Protein AF-A0A920T630-F1 (afdb_monomer_lite)

Structure (mmCIF, N/CA/C/O backbone):
data_AF-A0A920T630-F1
#
_entry.id   AF-A0A920T630-F1
#
loop_
_atom_site.group_PDB
_atom_site.id
_atom_site.type_symbol
_atom_site.label_atom_id
_atom_site.label_alt_id
_atom_site.label_comp_id
_atom_site.label_asym_id
_atom_site.label_entity_id
_atom_site.label_seq_id
_atom_site.pdbx_PDB_ins_code
_atom_site.Cartn_x
_atom_site.Cartn_y
_atom_site.Cartn_z
_atom_site.occupancy
_atom_site.B_iso_or_equiv
_atom_site.auth_seq_id
_atom_site.auth_comp_id
_atom_site.auth_asym_id
_atom_site.auth_atom_id
_atom_site.pdbx_PDB_model_num
ATOM 1 N N . MET A 1 1 ? 30.932 -8.079 -2.145 1.00 55.91 1 MET A N 1
ATOM 2 C CA . MET A 1 1 ? 29.618 -7.408 -2.141 1.00 55.91 1 MET A CA 1
ATOM 3 C C . MET A 1 1 ? 29.187 -7.296 -3.590 1.00 55.91 1 MET A C 1
ATOM 5 O O . MET A 1 1 ? 29.857 -6.600 -4.337 1.00 55.91 1 MET A O 1
ATOM 9 N N . ILE A 1 2 ? 28.181 -8.063 -4.007 1.00 60.00 2 ILE A N 1
ATOM 10 C CA . ILE A 1 2 ? 27.564 -7.893 -5.328 1.00 60.00 2 ILE A CA 1
ATOM 11 C C . ILE A 1 2 ?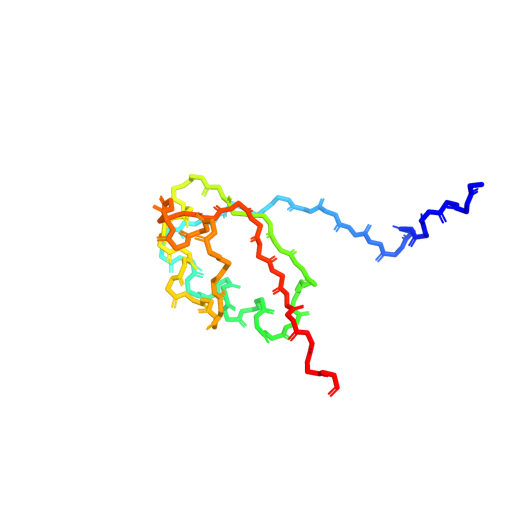 26.575 -6.729 -5.167 1.00 60.00 2 ILE A C 1
ATOM 13 O O . ILE A 1 2 ? 25.770 -6.792 -4.235 1.00 60.00 2 ILE A O 1
ATOM 17 N N . PRO A 1 3 ? 26.669 -5.6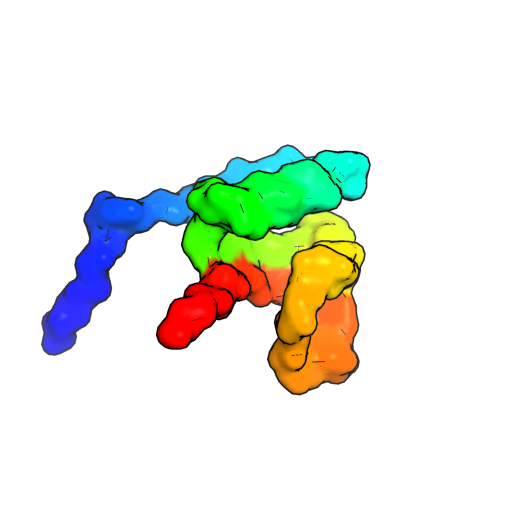45 -5.953 1.00 66.56 3 PRO A N 1
ATOM 18 C CA . PRO A 1 3 ? 25.666 -4.590 -5.905 1.00 66.56 3 PRO A CA 1
ATOM 19 C C . PRO A 1 3 ? 24.316 -5.159 -6.355 1.00 66.56 3 PRO A C 1
ATOM 21 O O . PRO A 1 3 ? 24.252 -5.933 -7.308 1.00 66.56 3 PRO A O 1
ATOM 24 N N . PHE A 1 4 ? 23.245 -4.799 -5.651 1.00 73.00 4 PHE A N 1
ATOM 25 C CA . PHE A 1 4 ? 21.893 -5.080 -6.122 1.00 73.00 4 PHE A CA 1
ATOM 26 C C . PHE A 1 4 ? 21.680 -4.304 -7.423 1.00 73.00 4 PHE A C 1
ATOM 28 O O . PHE A 1 4 ? 21.882 -3.089 -7.448 1.00 73.00 4 PHE A O 1
ATOM 35 N N . ASN A 1 5 ? 21.337 -5.005 -8.503 1.00 74.88 5 ASN A N 1
ATOM 36 C CA . ASN A 1 5 ? 21.086 -4.367 -9.787 1.00 74.88 5 ASN A CA 1
ATOM 37 C C . ASN A 1 5 ? 19.682 -3.750 -9.767 1.00 74.88 5 ASN A C 1
ATOM 39 O O . ASN A 1 5 ? 18.699 -4.469 -9.911 1.00 74.88 5 ASN A O 1
ATOM 43 N N . LEU A 1 6 ? 19.607 -2.442 -9.518 1.00 81.81 6 LEU A N 1
ATOM 44 C CA . LEU A 1 6 ? 18.361 -1.665 -9.425 1.00 81.81 6 LEU A CA 1
ATOM 45 C C . LEU A 1 6 ? 18.196 -0.697 -10.608 1.00 81.81 6 LEU A C 1
ATOM 47 O O . LEU A 1 6 ? 17.397 0.229 -10.531 1.00 81.81 6 LEU A O 1
ATOM 51 N N . GLU A 1 7 ? 18.981 -0.869 -11.676 1.00 83.88 7 GLU A N 1
ATOM 52 C CA . GLU A 1 7 ? 18.988 0.036 -12.836 1.00 83.88 7 GLU A CA 1
ATOM 53 C C . GLU A 1 7 ? 17.618 0.119 -13.532 1.00 83.88 7 GLU A C 1
ATOM 55 O O . GLU A 1 7 ? 17.278 1.170 -14.069 1.00 83.88 7 GLU A O 1
ATOM 60 N N . ASP A 1 8 ? 16.809 -0.941 -13.427 1.00 86.81 8 ASP A N 1
ATOM 61 C CA . ASP A 1 8 ? 15.459 -1.036 -13.995 1.00 86.81 8 ASP A CA 1
ATOM 62 C C . ASP A 1 8 ? 14.339 -0.816 -12.954 1.00 86.81 8 ASP A C 1
ATOM 64 O O . ASP A 1 8 ? 13.190 -1.182 -13.189 1.00 86.81 8 ASP A O 1
ATOM 68 N N . CYS A 1 9 ? 14.646 -0.232 -11.788 1.00 88.06 9 CYS A N 1
ATOM 69 C CA . CYS A 1 9 ? 13.656 0.059 -10.747 1.00 88.06 9 CYS A CA 1
ATOM 70 C C . CYS A 1 9 ? 13.449 1.568 -10.569 1.00 88.06 9 CYS A C 1
ATOM 72 O O . CYS A 1 9 ? 14.407 2.333 -10.441 1.00 88.06 9 CYS A O 1
ATOM 74 N N . THR A 1 10 ? 12.192 1.997 -10.454 1.00 91.75 10 THR A N 1
ATOM 75 C CA . THR A 1 10 ? 11.833 3.367 -10.064 1.00 91.75 10 THR A CA 1
ATOM 76 C C . THR A 1 10 ? 11.098 3.377 -8.726 1.00 91.75 10 THR A C 1
ATOM 78 O O . THR A 1 10 ? 10.491 2.392 -8.310 1.00 91.75 10 THR A O 1
ATOM 81 N N . TYR A 1 11 ? 11.186 4.502 -8.013 1.00 92.12 11 TYR A N 1
ATOM 82 C CA . TYR A 1 11 ? 10.406 4.745 -6.802 1.00 92.12 11 TYR A CA 1
ATOM 83 C C . TYR A 1 11 ? 9.736 6.108 -6.916 1.00 92.12 11 TYR A C 1
ATOM 85 O O . TYR A 1 11 ? 10.409 7.139 -6.993 1.00 92.12 11 TYR A O 1
ATOM 93 N N . GLU A 1 12 ? 8.408 6.112 -6.912 1.00 93.25 12 GLU A N 1
ATOM 94 C CA . GLU A 1 12 ? 7.604 7.294 -7.204 1.00 93.25 12 GLU A CA 1
ATOM 95 C C . GLU A 1 12 ? 6.621 7.593 -6.072 1.00 93.25 12 GLU A C 1
ATOM 97 O O . GLU A 1 12 ? 6.148 6.701 -5.364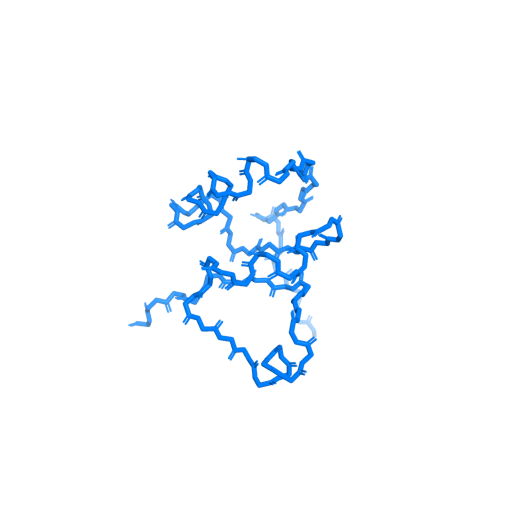 1.00 93.25 12 GLU A O 1
ATOM 102 N N . LYS A 1 13 ? 6.311 8.880 -5.887 1.00 95.06 13 LYS A N 1
ATOM 103 C CA . LYS A 1 13 ? 5.292 9.323 -4.935 1.00 95.06 13 LYS A CA 1
ATOM 104 C C . LYS A 1 13 ? 3.982 9.551 -5.678 1.00 95.06 13 LYS A C 1
ATOM 106 O O . LYS A 1 13 ? 3.912 10.436 -6.524 1.00 95.06 13 LYS A O 1
ATOM 111 N N . ASN A 1 14 ? 2.944 8.837 -5.261 1.00 94.44 14 ASN A N 1
ATOM 112 C CA . ASN A 1 14 ? 1.575 9.045 -5.714 1.00 94.44 14 ASN A CA 1
ATOM 113 C C . ASN A 1 14 ? 0.763 9.688 -4.582 1.00 94.44 14 ASN A C 1
ATOM 115 O O . ASN A 1 14 ? 0.770 9.186 -3.457 1.00 94.44 14 ASN A O 1
ATOM 119 N N . ASP A 1 15 ? 0.127 10.829 -4.858 1.00 95.75 15 ASP A N 1
ATOM 120 C CA . ASP A 1 15 ? -0.790 11.487 -3.922 1.00 95.75 15 ASP A CA 1
ATOM 121 C C . ASP A 1 15 ? -2.203 10.977 -4.202 1.00 95.75 15 ASP A C 1
ATOM 123 O O . ASP A 1 15 ? -2.757 11.251 -5.263 1.00 95.75 15 ASP A O 1
ATOM 127 N N . ILE A 1 16 ? -2.722 10.156 -3.293 1.00 96.12 16 ILE A N 1
ATOM 128 C CA . ILE A 1 16 ? -3.960 9.396 -3.473 1.00 96.12 16 ILE A CA 1
ATOM 129 C C . ILE A 1 16 ? -4.953 9.870 -2.420 1.00 96.12 16 ILE A C 1
ATOM 131 O O . ILE A 1 16 ? -4.635 9.885 -1.230 1.00 96.12 16 ILE A O 1
ATOM 135 N N . SER A 1 17 ? -6.159 10.250 -2.828 1.00 95.81 17 SER A N 1
ATOM 136 C CA . SER A 1 17 ? -7.254 10.530 -1.897 1.00 95.81 17 SER A CA 1
ATOM 137 C C . SER A 1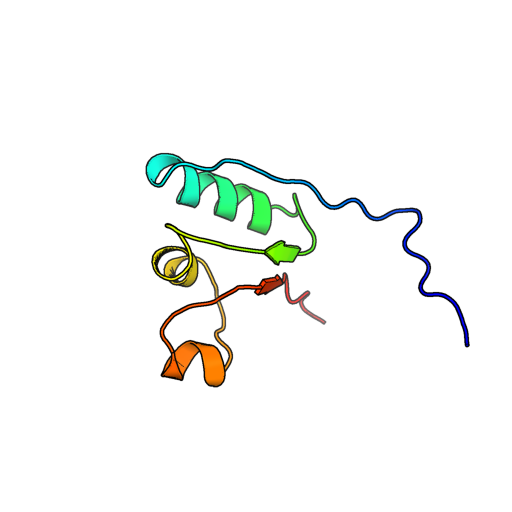 17 ? -7.929 9.239 -1.412 1.00 95.81 17 SER A C 1
ATOM 139 O O . SER A 1 17 ? -7.749 8.166 -1.985 1.00 95.81 17 SER A O 1
ATOM 141 N N . SER A 1 18 ? -8.743 9.316 -0.354 1.00 93.25 18 SER A N 1
ATOM 142 C CA . SER A 1 18 ? -9.473 8.139 0.149 1.00 93.25 18 SER A CA 1
ATOM 143 C C . SER A 1 18 ? -10.452 7.554 -0.876 1.00 93.25 18 SER A C 1
ATOM 145 O O . SER A 1 18 ? -10.703 6.355 -0.859 1.00 93.25 18 SER A O 1
ATOM 147 N N . GLU A 1 19 ? -10.984 8.384 -1.776 1.00 95.62 19 GLU A N 1
ATOM 148 C CA . GLU A 1 19 ? -11.909 7.973 -2.842 1.00 95.62 19 GLU A CA 1
ATOM 149 C C . GLU A 1 19 ? -11.188 7.209 -3.965 1.00 95.62 19 GLU A C 1
ATOM 151 O O . GLU A 1 19 ? -11.771 6.343 -4.613 1.00 95.62 19 GLU A O 1
ATOM 156 N N . GLU A 1 20 ? -9.901 7.494 -4.168 1.00 96.31 20 GLU A N 1
ATOM 157 C CA . GLU A 1 20 ? -9.065 6.884 -5.206 1.00 96.31 20 GLU A CA 1
ATOM 158 C C . GLU A 1 20 ? -8.364 5.605 -4.733 1.00 96.31 20 GLU A C 1
ATOM 160 O O . GLU A 1 20 ? -7.847 4.850 -5.559 1.00 96.31 20 GLU A O 1
ATOM 165 N N . LEU A 1 21 ? -8.356 5.341 -3.421 1.00 94.69 21 LEU A N 1
ATOM 166 C CA . LEU A 1 21 ? -7.597 4.247 -2.815 1.00 94.69 21 LEU A CA 1
ATOM 167 C C . LEU A 1 21 ? -7.952 2.886 -3.428 1.00 94.69 21 LEU A C 1
ATOM 169 O O . LEU A 1 21 ? -7.053 2.129 -3.781 1.00 94.69 21 LEU A O 1
ATOM 173 N N . SER A 1 22 ? -9.245 2.604 -3.623 1.00 95.19 22 SER A N 1
ATOM 174 C CA . SER A 1 22 ? -9.692 1.345 -4.237 1.00 95.19 22 SER A CA 1
ATOM 175 C C . SER A 1 22 ? -9.139 1.179 -5.653 1.00 95.19 22 SER A C 1
ATOM 177 O O . SER A 1 22 ? -8.513 0.167 -5.951 1.00 95.19 22 SER A O 1
ATOM 179 N N . SER A 1 23 ? -9.304 2.194 -6.504 1.00 96.12 23 SER A N 1
ATOM 180 C CA . SER A 1 23 ? -8.822 2.163 -7.890 1.00 96.12 23 SER A CA 1
ATOM 181 C C . SER A 1 23 ? -7.298 2.037 -7.967 1.00 96.12 23 SER A C 1
ATOM 183 O O . SER A 1 23 ? -6.769 1.387 -8.867 1.00 96.12 23 SER A O 1
ATOM 185 N N . PHE A 1 24 ? -6.576 2.640 -7.016 1.00 95.50 24 PHE A N 1
ATOM 186 C CA . PHE A 1 24 ? -5.127 2.496 -6.912 1.00 95.50 24 PHE A CA 1
ATOM 187 C C . PHE A 1 24 ? -4.723 1.048 -6.594 1.00 95.50 24 PHE A C 1
ATOM 189 O O . PHE A 1 24 ? -3.811 0.511 -7.222 1.00 95.50 24 PHE A O 1
ATOM 196 N N . PHE A 1 25 ? -5.428 0.390 -5.669 1.00 93.81 25 PHE A N 1
ATOM 197 C CA . PHE A 1 25 ? -5.205 -1.024 -5.363 1.00 93.81 25 PHE A CA 1
ATOM 198 C C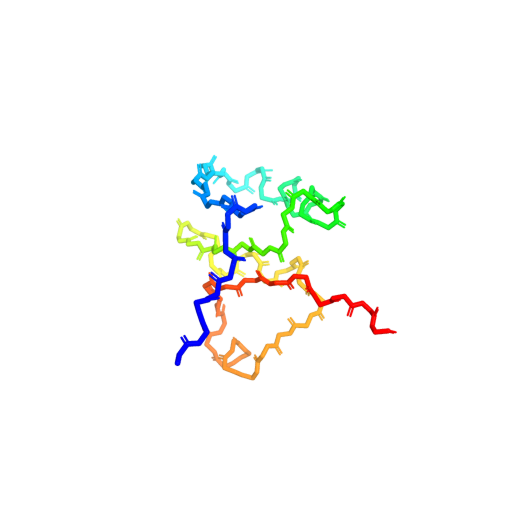 . PHE A 1 25 ? -5.597 -1.957 -6.512 1.00 93.81 25 PHE A C 1
ATOM 200 O O . PHE A 1 25 ? -4.922 -2.964 -6.720 1.00 93.81 25 PHE A O 1
ATOM 207 N N . ASP A 1 26 ? -6.626 -1.621 -7.291 1.00 94.38 26 ASP A N 1
ATOM 208 C CA . ASP A 1 26 ? -6.977 -2.374 -8.500 1.00 94.38 26 ASP A CA 1
ATOM 209 C C . ASP A 1 26 ? -5.848 -2.307 -9.541 1.00 94.38 26 ASP A C 1
ATOM 211 O O . ASP A 1 26 ? -5.475 -3.327 -10.120 1.00 94.38 26 ASP A O 1
ATOM 215 N N . ALA A 1 27 ? -5.246 -1.129 -9.738 1.00 93.69 27 ALA A N 1
ATOM 216 C CA . ALA A 1 27 ? -4.083 -0.968 -10.611 1.00 93.69 27 ALA A CA 1
ATOM 217 C C . ALA A 1 27 ? -2.851 -1.719 -10.080 1.00 93.69 27 ALA A C 1
ATOM 219 O O . ALA A 1 27 ? -2.157 -2.380 -10.852 1.00 93.69 27 ALA A O 1
ATOM 220 N N . PHE A 1 28 ? -2.602 -1.662 -8.767 1.00 91.69 28 PHE A N 1
ATOM 221 C CA . PHE A 1 28 ? -1.536 -2.428 -8.117 1.00 91.69 28 PHE A CA 1
ATOM 222 C C . PHE A 1 28 ? -1.685 -3.931 -8.389 1.00 91.69 28 PHE A C 1
ATOM 224 O O . PHE A 1 28 ? -0.757 -4.555 -8.892 1.00 91.69 28 PHE A O 1
ATOM 231 N N . LYS A 1 29 ? -2.884 -4.489 -8.177 1.00 89.38 29 LYS A N 1
ATOM 232 C CA . LYS A 1 29 ? -3.205 -5.898 -8.470 1.00 89.38 29 LYS A CA 1
ATOM 233 C C . LYS A 1 29 ? -3.131 -6.251 -9.957 1.00 89.38 29 LYS A C 1
ATOM 235 O O . LYS A 1 29 ? -2.961 -7.416 -10.298 1.00 89.38 29 LYS A O 1
ATOM 240 N N . ALA A 1 30 ? -3.270 -5.269 -10.845 1.00 92.12 30 ALA A N 1
ATOM 241 C CA . ALA A 1 30 ? -3.090 -5.442 -12.285 1.00 92.12 30 ALA A CA 1
ATOM 242 C C . ALA A 1 30 ? -1.611 -5.396 -12.728 1.00 92.12 30 ALA A C 1
ATOM 244 O O . ALA A 1 30 ? -1.345 -5.444 -13.930 1.00 92.12 30 ALA A O 1
ATOM 245 N N . GLY A 1 31 ? -0.662 -5.298 -11.789 1.00 91.12 31 GLY A N 1
ATOM 246 C CA . GLY A 1 31 ? 0.775 -5.294 -12.066 1.00 91.12 31 GLY A CA 1
ATOM 247 C C . GLY A 1 31 ? 1.344 -3.913 -12.392 1.00 91.12 31 GLY A C 1
ATOM 248 O O . GLY A 1 31 ? 2.369 -3.815 -13.060 1.00 91.12 31 GLY A O 1
ATOM 249 N N . ALA A 1 32 ? 0.687 -2.829 -11.961 1.00 91.69 32 ALA A N 1
ATOM 250 C CA . ALA A 1 32 ? 1.223 -1.478 -12.150 1.00 91.69 32 ALA A CA 1
ATOM 251 C C . ALA A 1 32 ? 2.490 -1.207 -11.316 1.00 91.69 32 ALA A C 1
ATOM 253 O O . ALA A 1 32 ? 3.280 -0.342 -11.689 1.00 91.69 32 ALA A O 1
ATOM 254 N N . PHE A 1 33 ? 2.681 -1.922 -10.199 1.00 90.88 33 PHE A N 1
ATOM 255 C CA . PHE A 1 33 ? 3.855 -1.797 -9.332 1.00 90.88 33 PHE A CA 1
ATOM 256 C C . PHE A 1 33 ? 4.209 -3.150 -8.707 1.00 90.88 33 PHE A C 1
ATOM 258 O O . PHE A 1 33 ? 3.313 -3.881 -8.301 1.00 90.88 33 PHE A O 1
ATOM 265 N N . ASP A 1 34 ? 5.501 -3.423 -8.519 1.00 90.75 34 ASP A N 1
ATOM 266 C CA . ASP A 1 34 ? 5.975 -4.635 -7.825 1.00 90.75 34 ASP A CA 1
ATOM 267 C C . ASP A 1 34 ? 5.787 -4.558 -6.292 1.00 90.75 34 ASP A C 1
ATOM 269 O O . ASP A 1 34 ? 5.750 -5.562 -5.575 1.00 90.75 34 ASP A O 1
ATOM 273 N N . GLY A 1 35 ? 5.674 -3.339 -5.757 1.00 91.38 35 GLY A N 1
ATOM 274 C CA . GLY A 1 35 ? 5.465 -3.072 -4.339 1.00 91.38 35 GLY A CA 1
ATOM 275 C C . GLY A 1 35 ? 5.205 -1.594 -4.073 1.00 91.38 35 GLY A C 1
ATOM 276 O O . GLY A 1 35 ? 5.616 -0.724 -4.841 1.00 91.38 35 GLY A O 1
ATOM 277 N N . ILE A 1 36 ? 4.515 -1.303 -2.973 1.00 93.31 36 ILE A N 1
ATOM 278 C CA . ILE A 1 36 ? 4.147 0.060 -2.589 1.00 93.31 36 ILE A CA 1
ATOM 279 C C . ILE A 1 36 ? 4.416 0.302 -1.109 1.00 93.31 36 ILE A C 1
ATOM 281 O O . ILE A 1 36 ? 4.210 -0.563 -0.257 1.00 93.31 36 ILE A O 1
ATOM 285 N N . ASN A 1 37 ? 4.816 1.532 -0.798 1.00 93.62 37 ASN A N 1
ATOM 286 C CA . ASN A 1 37 ? 4.734 2.039 0.561 1.00 93.62 37 ASN A CA 1
ATOM 287 C C . ASN A 1 37 ? 3.423 2.804 0.739 1.00 93.62 37 ASN A C 1
ATOM 289 O O . ASN A 1 37 ? 3.043 3.602 -0.117 1.00 93.62 37 ASN A O 1
ATOM 293 N N . ILE A 1 38 ? 2.769 2.611 1.880 1.00 92.12 38 ILE A N 1
ATOM 294 C CA . ILE A 1 38 ? 1.533 3.293 2.252 1.00 92.12 38 ILE A CA 1
ATOM 295 C C . ILE A 1 38 ? 1.753 4.161 3.492 1.00 92.12 38 ILE A C 1
ATOM 297 O O . ILE A 1 38 ? 2.447 3.795 4.447 1.00 92.12 38 ILE A O 1
ATOM 301 N N . THR A 1 39 ? 1.185 5.363 3.474 1.00 92.56 39 THR A N 1
ATOM 302 C CA . THR A 1 39 ? 1.317 6.331 4.565 1.00 92.56 39 THR A CA 1
ATOM 303 C C . THR A 1 39 ? -0.020 6.978 4.900 1.00 92.56 39 THR A C 1
ATOM 305 O O . THR A 1 39 ? -1.041 6.663 4.295 1.00 92.56 39 THR A O 1
ATOM 308 N N . ILE A 1 40 ? -0.025 7.830 5.927 1.00 92.44 40 ILE A N 1
ATOM 309 C CA . ILE A 1 40 ? -1.212 8.551 6.396 1.00 92.44 40 ILE A CA 1
ATOM 310 C C . ILE A 1 40 ? -1.836 9.313 5.214 1.00 92.44 40 ILE A C 1
ATOM 312 O O . ILE A 1 40 ? -1.093 9.969 4.481 1.00 92.44 40 ILE A O 1
ATOM 316 N N . PRO A 1 41 ? -3.171 9.258 5.046 1.00 93.19 41 PRO A N 1
ATOM 317 C CA . PRO A 1 41 ? -4.164 8.675 5.965 1.00 93.19 41 PRO A CA 1
ATOM 318 C C . PRO A 1 41 ? -4.520 7.194 5.713 1.00 93.19 41 PRO A C 1
ATOM 320 O O . PRO A 1 41 ? -5.432 6.670 6.346 1.00 93.19 41 PRO A O 1
ATOM 323 N N . HIS A 1 42 ? -3.800 6.491 4.835 1.00 93.19 42 HIS A N 1
ATOM 324 C CA . HIS A 1 42 ? -4.231 5.196 4.283 1.00 93.19 42 HIS A CA 1
ATOM 325 C C . HIS A 1 42 ? -3.662 3.955 4.972 1.00 93.19 42 HIS A C 1
ATOM 327 O O . HIS A 1 42 ? -3.967 2.840 4.566 1.00 93.19 42 HIS A O 1
ATOM 333 N N . LYS A 1 43 ? -2.843 4.113 6.016 1.00 90.81 43 LYS A N 1
ATOM 334 C CA . LYS A 1 43 ? -2.128 2.991 6.657 1.00 90.81 43 LYS A CA 1
ATOM 335 C C . LYS A 1 43 ? -3.025 1.892 7.238 1.00 90.81 43 LYS A C 1
ATOM 337 O O . LYS A 1 43 ? -2.561 0.766 7.394 1.00 90.81 43 LYS A O 1
ATOM 342 N N . GLU A 1 44 ? -4.255 2.245 7.594 1.00 91.81 44 GLU A N 1
ATOM 343 C CA . GLU A 1 44 ? -5.249 1.341 8.183 1.00 91.81 44 GLU A CA 1
ATOM 344 C C . GLU A 1 44 ? -6.222 0.850 7.103 1.00 91.81 44 GLU A C 1
ATOM 346 O O . GLU A 1 44 ? -6.292 -0.345 6.839 1.00 91.81 44 GLU A O 1
ATOM 351 N N . HIS A 1 45 ? -6.891 1.767 6.396 1.00 90.25 45 HIS A N 1
ATOM 352 C CA . HIS A 1 45 ? -7.858 1.429 5.340 1.00 90.25 45 HIS A CA 1
ATOM 353 C C . HIS A 1 45 ? -7.243 0.645 4.172 1.00 90.25 45 HIS A C 1
ATOM 355 O O . HIS A 1 45 ? -7.915 -0.166 3.545 1.00 90.25 45 HIS A O 1
ATOM 361 N N . GLY A 1 46 ? -5.951 0.836 3.890 1.00 89.50 46 GLY A N 1
ATOM 362 C CA . GLY A 1 46 ? -5.254 0.067 2.861 1.00 89.50 46 GLY A CA 1
ATOM 363 C C . GLY A 1 46 ? -5.188 -1.435 3.150 1.00 89.50 46 GLY A C 1
ATOM 364 O O . GLY A 1 46 ? -5.029 -2.217 2.217 1.00 89.50 46 GLY A O 1
ATOM 365 N N . LEU A 1 47 ? -5.344 -1.857 4.412 1.00 91.00 47 LEU A N 1
ATOM 366 C CA . LEU A 1 47 ? -5.318 -3.272 4.789 1.00 91.00 47 LEU A CA 1
ATOM 367 C C . LEU A 1 47 ? -6.516 -4.059 4.244 1.00 91.00 47 LEU A C 1
ATOM 369 O O . LEU A 1 47 ? -6.410 -5.269 4.072 1.00 91.00 47 LEU A O 1
ATOM 373 N N . GLU A 1 48 ? -7.629 -3.388 3.941 1.00 91.56 48 GLU A N 1
ATOM 374 C CA . GLU A 1 48 ? -8.840 -4.018 3.396 1.00 91.56 48 GLU A CA 1
ATOM 375 C C . GLU A 1 48 ? -8.624 -4.606 1.993 1.00 91.56 48 GLU A C 1
ATOM 377 O O . GLU A 1 48 ? -9.391 -5.458 1.547 1.00 91.56 48 GLU A O 1
ATOM 382 N N . PHE A 1 49 ? -7.570 -4.172 1.298 1.00 90.69 49 PHE A N 1
ATOM 383 C CA . PHE A 1 49 ? -7.290 -4.552 -0.084 1.00 90.69 49 PHE A CA 1
ATOM 384 C C . PHE A 1 49 ? -6.237 -5.660 -0.218 1.00 90.69 49 PHE A C 1
ATOM 386 O O . PHE A 1 49 ? -5.961 -6.079 -1.345 1.00 90.69 49 PHE A O 1
ATOM 393 N N . VAL A 1 50 ? -5.656 -6.129 0.890 1.00 89.31 50 VAL A N 1
ATOM 394 C CA . VAL A 1 50 ? -4.525 -7.071 0.915 1.00 89.31 50 VAL A CA 1
ATOM 395 C C . VAL A 1 50 ? -5.007 -8.484 1.246 1.00 89.31 50 VAL A C 1
ATOM 397 O O . VAL A 1 50 ? -5.828 -8.665 2.141 1.00 89.31 50 VAL A O 1
ATOM 400 N N . ASP A 1 51 ? -4.474 -9.495 0.560 1.00 89.31 51 ASP A N 1
ATOM 401 C CA . ASP A 1 51 ? -4.881 -10.894 0.760 1.00 89.31 51 ASP A CA 1
ATOM 402 C C . ASP A 1 51 ? -4.298 -11.517 2.041 1.00 89.31 51 ASP A C 1
ATOM 404 O O . ASP A 1 51 ? -4.942 -12.330 2.706 1.00 89.31 51 ASP A O 1
ATOM 408 N N . GLU A 1 52 ? -3.076 -11.124 2.411 1.00 89.50 52 GLU A N 1
ATOM 409 C CA . GLU A 1 52 ? -2.363 -11.625 3.585 1.00 89.50 52 GLU A CA 1
ATOM 410 C C . GLU A 1 52 ? -1.787 -10.482 4.420 1.00 89.50 52 GLU A C 1
ATOM 412 O O . GLU A 1 52 ? -1.295 -9.484 3.896 1.00 89.50 52 GLU A O 1
ATOM 417 N N . LEU A 1 53 ? -1.786 -10.672 5.741 1.00 90.19 53 LEU A N 1
ATOM 418 C CA . LEU A 1 53 ? -1.173 -9.755 6.698 1.00 90.19 53 LEU A CA 1
ATOM 419 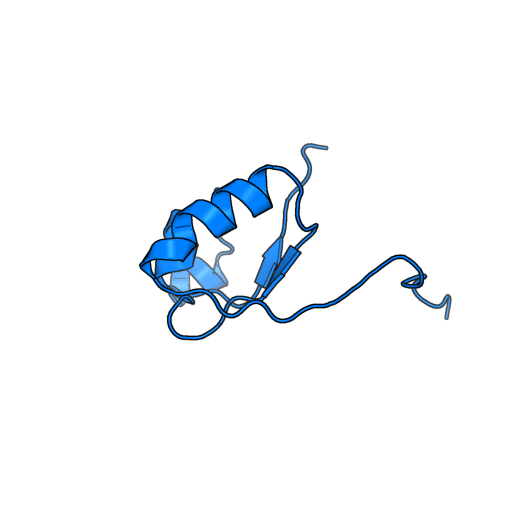C C . LEU A 1 53 ? -0.112 -10.485 7.523 1.00 90.19 53 LEU A C 1
ATOM 421 O O . LEU A 1 53 ? -0.367 -11.573 8.056 1.00 90.19 53 LEU A O 1
ATOM 425 N N . ASP A 1 54 ? 1.044 -9.845 7.686 1.00 89.12 54 ASP A N 1
ATOM 426 C CA . ASP A 1 54 ? 2.066 -10.277 8.638 1.00 89.12 54 ASP A CA 1
ATOM 427 C C . ASP A 1 54 ? 1.544 -10.175 10.079 1.00 89.12 54 ASP A C 1
ATOM 429 O O . ASP A 1 54 ? 0.714 -9.324 10.408 1.00 89.12 54 ASP A O 1
ATOM 433 N N . GLU A 1 55 ? 2.067 -11.010 10.980 1.00 90.31 55 GLU A N 1
ATOM 434 C CA . GLU A 1 55 ? 1.644 -11.023 12.390 1.00 90.31 55 GLU A CA 1
ATOM 435 C C . GLU A 1 55 ? 1.834 -9.667 13.083 1.00 90.31 55 GLU A C 1
ATOM 437 O O . GLU A 1 55 ? 0.997 -9.246 13.879 1.00 90.31 55 GLU A O 1
ATOM 442 N N . SER A 1 56 ? 2.898 -8.935 12.743 1.00 90.25 56 SER A N 1
ATOM 443 C CA . SER A 1 56 ? 3.121 -7.580 13.260 1.00 90.25 56 SER A CA 1
ATOM 444 C C . SER A 1 56 ? 2.014 -6.612 12.831 1.00 90.25 56 SER A C 1
ATOM 446 O O . SER A 1 56 ? 1.547 -5.821 13.649 1.00 90.25 56 SER A O 1
ATOM 448 N N . VAL A 1 57 ? 1.551 -6.707 11.582 1.00 89.50 57 VAL A N 1
ATOM 449 C CA . VAL A 1 57 ? 0.460 -5.886 11.042 1.00 89.50 57 VAL A CA 1
ATOM 450 C C . VAL A 1 57 ? -0.867 -6.269 11.690 1.00 89.50 57 VAL A C 1
ATOM 452 O O . VAL A 1 57 ? -1.631 -5.383 12.060 1.00 89.50 57 VAL A O 1
ATOM 455 N N . LYS A 1 58 ? -1.116 -7.563 11.932 1.00 88.19 58 LYS A N 1
ATOM 456 C CA . LYS A 1 58 ? -2.306 -8.031 12.668 1.00 88.19 58 LYS A CA 1
ATOM 457 C C . LYS A 1 58 ? -2.375 -7.474 14.093 1.00 88.19 58 LYS A C 1
ATOM 459 O O . LYS A 1 58 ? -3.463 -7.171 14.571 1.00 88.19 58 LYS A O 1
ATOM 464 N N . ILE A 1 59 ? -1.231 -7.330 14.767 1.00 90.38 59 ILE A N 1
ATOM 465 C CA . ILE A 1 59 ? -1.152 -6.779 16.131 1.00 90.38 59 ILE A CA 1
ATOM 466 C C . ILE A 1 59 ? -1.322 -5.254 16.131 1.00 90.38 59 ILE A C 1
ATOM 468 O O . ILE A 1 59 ? -1.983 -4.708 17.012 1.00 90.38 59 ILE A O 1
ATOM 472 N N . LEU A 1 60 ? -0.699 -4.561 15.174 1.00 88.00 60 LEU A N 1
ATOM 473 C CA . LEU A 1 60 ? -0.651 -3.095 15.135 1.00 88.00 60 LEU A CA 1
ATOM 474 C C . LEU A 1 60 ? -1.838 -2.453 14.404 1.00 88.00 60 LEU A C 1
ATOM 476 O O . LEU A 1 60 ? -2.094 -1.267 14.605 1.00 88.00 60 LEU A O 1
ATOM 480 N N . GLY A 1 61 ? -2.534 -3.205 13.549 1.00 81.69 61 GLY A N 1
ATOM 481 C CA . GLY A 1 61 ? -3.666 -2.729 12.752 1.00 81.69 61 GLY A CA 1
ATOM 482 C C . GLY A 1 61 ? -3.290 -1.769 11.619 1.00 81.69 61 GLY A C 1
ATOM 483 O O . GLY A 1 61 ? -4.165 -1.096 11.089 1.00 81.69 61 GLY A O 1
ATOM 484 N N . ASN A 1 62 ? -2.008 -1.668 11.253 1.00 84.38 62 ASN A N 1
ATOM 485 C CA . ASN A 1 62 ? -1.553 -0.817 10.153 1.00 84.38 62 ASN A CA 1
ATOM 486 C C . ASN A 1 62 ? -0.304 -1.370 9.453 1.00 84.38 62 ASN A C 1
ATOM 488 O O . ASN A 1 62 ? 0.476 -2.113 10.053 1.00 84.38 62 ASN A O 1
ATOM 492 N N . ALA A 1 63 ? -0.105 -0.972 8.194 1.00 84.00 63 ALA A N 1
ATOM 493 C CA . ALA A 1 63 ? 1.076 -1.308 7.401 1.00 84.00 63 ALA A CA 1
ATOM 494 C C . ALA A 1 63 ? 1.802 -0.059 6.881 1.00 84.00 63 ALA A C 1
ATOM 496 O O . ALA A 1 63 ? 1.264 1.050 6.831 1.00 84.00 63 ALA A O 1
ATOM 497 N N . ILE A 1 64 ? 3.064 -0.258 6.502 1.00 83.94 64 ILE A N 1
ATOM 498 C CA . ILE A 1 64 ? 3.884 0.731 5.784 1.00 83.94 64 ILE A CA 1
ATOM 499 C C . ILE A 1 64 ? 4.265 0.211 4.404 1.00 83.94 64 ILE A C 1
ATOM 501 O O . ILE A 1 64 ? 4.405 1.014 3.495 1.00 83.94 64 ILE A O 1
ATOM 505 N N . VAL A 1 65 ? 4.424 -1.101 4.250 1.00 87.19 65 VAL A N 1
ATOM 506 C CA . VAL A 1 65 ? 4.918 -1.742 3.032 1.00 87.19 65 VAL A CA 1
ATOM 507 C C . VAL A 1 65 ? 3.917 -2.807 2.617 1.00 87.19 65 VAL A C 1
ATOM 509 O O . VAL A 1 65 ? 3.468 -3.579 3.463 1.00 87.19 65 VAL A O 1
ATOM 512 N N . LEU A 1 66 ? 3.592 -2.840 1.330 1.00 82.81 66 LEU A N 1
ATOM 513 C CA . LEU A 1 66 ? 2.792 -3.871 0.685 1.00 82.81 66 LEU A CA 1
ATOM 514 C C . LEU A 1 66 ? 3.559 -4.355 -0.546 1.00 82.81 66 LEU A C 1
ATOM 516 O O . LEU A 1 66 ? 4.179 -3.565 -1.255 1.00 82.81 66 LEU A O 1
ATOM 520 N N . GLN A 1 67 ? 3.530 -5.657 -0.785 1.00 85.25 67 GLN A N 1
ATOM 521 C CA . GLN A 1 67 ? 4.260 -6.297 -1.874 1.00 85.25 67 GLN A CA 1
ATOM 522 C C . GLN A 1 67 ? 3.356 -7.312 -2.555 1.00 85.25 67 GLN A C 1
ATOM 524 O O . GLN A 1 67 ? 2.585 -8.000 -1.880 1.00 85.25 67 GLN A O 1
ATOM 529 N N . GLU A 1 68 ? 3.472 -7.435 -3.873 1.00 82.19 68 GLU A N 1
ATOM 530 C CA . GLU A 1 68 ? 2.856 -8.555 -4.566 1.00 82.19 68 GLU A CA 1
ATOM 531 C C . GLU A 1 68 ? 3.644 -9.822 -4.207 1.00 82.19 68 GLU A C 1
ATOM 533 O O . GLU A 1 68 ? 4.843 -9.941 -4.471 1.00 82.19 68 GLU A O 1
ATOM 538 N N . LYS A 1 69 ? 2.993 -10.790 -3.555 1.00 77.12 69 LYS A N 1
ATOM 539 C CA . LYS A 1 69 ? 3.551 -12.140 -3.466 1.00 77.12 69 LYS A CA 1
ATOM 540 C C . LYS A 1 69 ? 3.165 -12.870 -4.743 1.00 77.12 69 LYS A C 1
ATOM 542 O O . LYS A 1 69 ? 2.047 -13.364 -4.855 1.00 77.12 69 LYS A O 1
ATOM 547 N N . GLY A 1 70 ? 4.099 -12.948 -5.688 1.00 60.38 70 GLY A N 1
ATOM 548 C CA . GLY A 1 70 ? 3.943 -13.818 -6.848 1.00 60.38 70 GLY A CA 1
ATOM 549 C C . GLY A 1 70 ? 3.578 -15.239 -6.407 1.00 60.38 70 GLY A C 1
ATOM 550 O O . GLY A 1 70 ? 4.117 -15.756 -5.423 1.00 60.38 70 GLY A O 1
ATOM 551 N N . THR A 1 71 ? 2.643 -15.870 -7.118 1.00 47.50 71 THR A N 1
ATOM 552 C CA . THR A 1 71 ? 2.407 -17.310 -6.957 1.00 47.50 71 THR A CA 1
ATOM 553 C C . THR A 1 71 ? 3.642 -18.023 -7.501 1.00 47.50 71 THR A C 1
ATOM 555 O O . THR A 1 71 ? 3.968 -17.851 -8.674 1.00 47.50 71 THR A O 1
ATOM 558 N N . VAL A 1 72 ? 4.363 -18.739 -6.634 1.00 39.19 72 VAL A N 1
ATOM 559 C CA . VAL A 1 72 ? 5.516 -19.577 -7.012 1.00 39.19 72 VAL A CA 1
ATOM 560 C C . VAL A 1 72 ? 5.116 -20.593 -8.077 1.00 39.19 72 VAL A C 1
ATOM 562 O O . VAL A 1 72 ? 4.036 -21.206 -7.913 1.00 39.19 72 VAL A O 1
#

Secondary structure (DSSP, 8-state):
-PPP--TT---------TTTHHHHHHHIIIII-SEEE--TTSTTGGGGG-S---HHHHHHS--SEEE-----

Foldseek 3Di:
DDDDPCVVPDDDDDDADPVCLVVVLVCVVVVVDQKDFDDPPCFQVNVVSDPDDDPVCVVVNGGGIDGDDDDD

Radius of gyration: 13.57 Å; chains: 1; bounding box: 42×31×30 Å

Sequence (72 aa):
MIPFNLEDCTYEKNDISSEELSSFFDAFKAGAFDGINITIPHKEHGLEFVDELDESVKILGNAIVLQEKGTV

pLDDT: mean 87.06, std 11.11, range [39.19, 96.31]